Protein AF-A0AAX3G5L1-F1 (afdb_monomer_lite)

Structure (mmCIF, N/CA/C/O backbone):
data_AF-A0AAX3G5L1-F1
#
_entry.id   AF-A0AAX3G5L1-F1
#
loop_
_atom_site.group_PDB
_atom_site.id
_atom_site.type_symbol
_atom_site.label_atom_id
_atom_site.label_alt_id
_atom_site.label_comp_id
_atom_site.label_asym_id
_atom_site.label_entity_id
_atom_site.label_seq_id
_atom_site.pdbx_PDB_ins_code
_atom_site.Cartn_x
_atom_site.Cartn_y
_atom_site.Cartn_z
_atom_site.occupancy
_atom_site.B_iso_or_equiv
_atom_site.auth_seq_id
_atom_site.auth_comp_id
_atom_site.auth_asym_id
_atom_site.auth_atom_id
_atom_site.pdbx_PDB_model_num
ATOM 1 N N . MET A 1 1 ? 13.621 3.218 -23.883 1.00 49.06 1 MET A N 1
ATOM 2 C CA . MET A 1 1 ? 12.270 2.690 -23.629 1.00 49.06 1 MET A CA 1
ATOM 3 C C . MET A 1 1 ? 12.294 2.272 -22.178 1.00 49.06 1 MET A C 1
ATOM 5 O O . MET A 1 1 ? 13.064 1.375 -21.868 1.00 49.06 1 MET A O 1
ATOM 9 N N . SER A 1 2 ? 11.633 3.014 -21.291 1.00 57.78 2 SER A N 1
ATOM 10 C CA . SER A 1 2 ? 11.504 2.569 -19.903 1.00 57.78 2 SER A CA 1
ATOM 11 C C . SER A 1 2 ? 10.438 1.486 -19.907 1.00 57.78 2 SER A C 1
ATOM 13 O O . SER A 1 2 ? 9.279 1.769 -20.205 1.00 57.78 2 SER A O 1
ATOM 15 N N . ASP A 1 3 ? 10.873 0.247 -19.725 1.00 68.62 3 ASP A N 1
ATOM 16 C CA . ASP A 1 3 ? 9.987 -0.886 -19.497 1.00 68.62 3 ASP A CA 1
ATOM 17 C C . ASP A 1 3 ? 9.344 -0.637 -18.127 1.00 68.62 3 ASP A C 1
ATOM 19 O O . ASP A 1 3 ? 10.024 -0.707 -17.108 1.00 68.62 3 ASP A O 1
ATOM 23 N N . ASN A 1 4 ? 8.093 -0.165 -18.107 1.00 73.75 4 ASN A N 1
ATOM 24 C CA . ASN A 1 4 ? 7.383 0.035 -16.844 1.00 73.75 4 ASN A CA 1
ATOM 25 C C . ASN A 1 4 ? 7.131 -1.342 -16.233 1.00 73.75 4 ASN A C 1
ATOM 27 O O . ASN A 1 4 ? 6.648 -2.233 -16.935 1.00 73.75 4 ASN A O 1
ATOM 31 N N . PHE A 1 5 ? 7.407 -1.500 -14.941 1.00 79.69 5 PHE A N 1
ATOM 32 C CA . PHE A 1 5 ? 7.113 -2.723 -14.210 1.00 79.69 5 PHE A CA 1
ATOM 33 C C . PHE A 1 5 ? 5.600 -2.983 -14.241 1.00 79.69 5 PHE A C 1
ATOM 35 O O . PHE A 1 5 ? 4.796 -2.257 -13.650 1.00 79.69 5 PHE A O 1
ATOM 42 N N . GLN A 1 6 ? 5.197 -3.995 -15.010 1.00 82.69 6 GLN A N 1
ATOM 43 C CA . GLN A 1 6 ? 3.802 -4.395 -15.177 1.00 82.69 6 GLN A CA 1
ATOM 44 C C . GLN A 1 6 ? 3.391 -5.266 -13.983 1.00 82.69 6 GLN A C 1
ATOM 46 O O . GLN A 1 6 ? 3.437 -6.492 -14.055 1.00 82.69 6 GLN A O 1
ATOM 51 N N . ALA A 1 7 ? 3.005 -4.623 -12.885 1.00 86.88 7 ALA A N 1
ATOM 52 C CA . ALA A 1 7 ? 2.354 -5.271 -11.752 1.00 86.88 7 ALA A CA 1
ATOM 53 C C . ALA A 1 7 ? 1.022 -4.588 -11.431 1.00 86.88 7 ALA A C 1
ATOM 55 O O . ALA A 1 7 ? 0.805 -3.424 -11.783 1.00 86.88 7 ALA A O 1
ATOM 56 N N . GLU A 1 8 ? 0.143 -5.338 -10.771 1.00 90.94 8 GLU A N 1
ATOM 57 C CA . GLU A 1 8 ? -1.190 -4.905 -10.356 1.00 90.94 8 GLU A CA 1
ATOM 58 C C . GLU A 1 8 ? -1.236 -4.896 -8.829 1.00 90.94 8 GLU A C 1
ATOM 60 O O . GLU A 1 8 ? -0.861 -5.881 -8.186 1.00 90.94 8 GLU A O 1
ATOM 65 N N . CYS A 1 9 ? -1.667 -3.786 -8.230 1.00 90.88 9 CYS A N 1
ATOM 66 C CA . CYS A 1 9 ? -1.868 -3.742 -6.786 1.00 90.88 9 CYS A CA 1
ATOM 67 C C . CYS A 1 9 ? -3.083 -4.618 -6.406 1.00 90.88 9 CYS A C 1
ATOM 69 O O . CYS A 1 9 ? -4.140 -4.489 -7.014 1.00 90.88 9 CYS A O 1
ATOM 71 N N . PRO A 1 10 ? -2.999 -5.500 -5.394 1.00 88.69 10 PRO A N 1
ATOM 72 C CA . PRO A 1 10 ? -4.147 -6.310 -4.973 1.00 88.69 10 PRO A CA 1
ATOM 73 C C . PRO A 1 10 ? -5.188 -5.518 -4.160 1.00 88.69 10 PRO A C 1
ATOM 75 O O . PRO A 1 10 ? -6.300 -5.996 -3.951 1.00 88.69 10 PRO A O 1
ATOM 78 N N . HIS A 1 11 ? -4.834 -4.313 -3.702 1.00 89.19 11 HIS A N 1
ATOM 79 C CA . HIS A 1 11 ? -5.674 -3.458 -2.856 1.00 89.19 11 HIS A CA 1
ATOM 80 C C . HIS A 1 11 ? -6.367 -2.333 -3.627 1.00 89.19 11 HIS A C 1
ATOM 82 O O . HIS A 1 11 ? -7.353 -1.779 -3.144 1.00 89.19 11 HIS A O 1
ATOM 88 N N . CYS A 1 12 ? -5.867 -1.988 -4.815 1.00 87.50 12 CYS A N 1
ATOM 89 C CA . CYS A 1 12 ? -6.487 -1.014 -5.703 1.00 87.50 12 CYS A CA 1
ATOM 90 C C . CYS A 1 12 ? -6.202 -1.361 -7.170 1.00 87.50 12 CYS A C 1
ATOM 92 O O . CYS A 1 12 ? -5.215 -2.012 -7.477 1.00 87.50 12 CYS A O 1
ATOM 94 N N . GLU A 1 13 ? -7.011 -0.873 -8.106 1.00 87.62 13 GLU A N 1
ATOM 95 C CA . GLU A 1 13 ? -6.878 -1.180 -9.543 1.00 87.62 13 GLU A CA 1
ATOM 96 C C . GLU A 1 13 ? -5.712 -0.431 -10.233 1.00 87.62 13 GLU A C 1
ATOM 98 O O . GLU A 1 13 ? -5.761 -0.137 -11.429 1.00 87.62 13 GLU A O 1
ATOM 103 N N . ARG A 1 14 ? -4.659 -0.061 -9.487 1.00 88.25 14 ARG A N 1
ATOM 104 C CA . ARG A 1 14 ? -3.480 0.603 -10.049 1.00 88.25 14 ARG A CA 1
ATOM 105 C C . ARG A 1 14 ? -2.611 -0.411 -10.785 1.00 88.25 14 ARG A C 1
ATOM 107 O O . ARG A 1 14 ? -2.174 -1.411 -10.215 1.00 88.25 14 ARG A O 1
ATOM 114 N N . LEU A 1 15 ? -2.329 -0.079 -12.043 1.00 86.50 15 LEU A N 1
ATOM 115 C CA . LEU A 1 15 ? -1.550 -0.878 -12.979 1.00 86.50 15 LEU A CA 1
ATOM 116 C C . LEU A 1 15 ? -0.353 -0.079 -13.474 1.00 86.50 15 LEU A C 1
ATOM 118 O O . LEU A 1 15 ? -0.497 1.083 -13.860 1.00 86.50 15 LEU A O 1
ATOM 122 N N . GLY A 1 16 ? 0.799 -0.737 -13.532 1.00 84.56 16 GLY A N 1
ATOM 123 C CA . GLY A 1 16 ? 2.025 -0.140 -14.043 1.00 84.56 16 GLY A CA 1
ATOM 124 C C . GLY A 1 16 ? 2.718 0.727 -12.996 1.00 84.56 16 GLY A C 1
ATOM 125 O O . GLY A 1 16 ? 2.204 1.756 -12.555 1.00 84.56 16 GLY A O 1
ATOM 126 N N . PHE A 1 17 ? 3.918 0.299 -12.634 1.00 88.31 17 PHE A N 1
ATOM 127 C CA . PHE A 1 17 ? 4.791 0.970 -11.685 1.00 88.31 17 PHE A CA 1
ATOM 128 C C . PHE A 1 17 ? 6.114 1.301 -12.362 1.00 88.31 17 PHE A C 1
ATOM 130 O O . PHE A 1 17 ? 6.489 0.680 -13.363 1.00 88.31 17 PHE A O 1
ATOM 137 N N . ALA A 1 18 ? 6.814 2.300 -11.833 1.00 88.06 18 ALA A N 1
ATOM 138 C CA . ALA A 1 18 ? 8.147 2.635 -12.321 1.00 88.06 18 ALA A CA 1
ATOM 139 C C . ALA A 1 18 ? 9.116 1.450 -12.147 1.00 88.06 18 ALA A C 1
ATOM 141 O O . ALA A 1 18 ? 9.889 1.142 -13.056 1.00 88.06 18 ALA A O 1
ATOM 142 N N . ASP A 1 19 ? 9.018 0.761 -11.010 1.00 91.38 19 ASP A N 1
ATOM 143 C CA . ASP A 1 19 ? 9.872 -0.349 -10.601 1.00 91.38 19 ASP A CA 1
ATOM 144 C C . ASP A 1 19 ? 9.214 -1.167 -9.468 1.00 91.38 19 ASP A C 1
ATOM 146 O O . ASP A 1 19 ? 8.106 -0.870 -9.009 1.00 91.38 19 ASP A O 1
ATOM 150 N N . GLU A 1 20 ? 9.897 -2.234 -9.053 1.00 91.06 20 GLU A N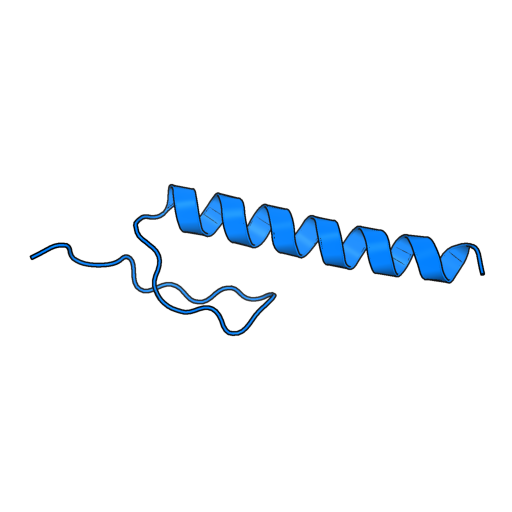 1
ATOM 151 C CA . GLU A 1 20 ? 9.457 -3.130 -7.981 1.00 91.06 20 GLU A CA 1
ATOM 152 C C . GLU A 1 20 ? 9.389 -2.419 -6.613 1.00 91.06 20 GLU A C 1
ATOM 154 O O . GLU A 1 20 ? 8.476 -2.700 -5.836 1.00 91.06 20 GLU A O 1
ATOM 159 N N . ASP A 1 21 ? 10.277 -1.456 -6.329 1.00 92.94 21 ASP A N 1
ATOM 160 C CA . ASP A 1 21 ? 10.277 -0.719 -5.058 1.00 92.94 21 ASP A CA 1
ATOM 161 C C . ASP A 1 21 ? 9.047 0.198 -4.955 1.00 92.94 21 ASP A C 1
ATOM 163 O O . ASP A 1 21 ? 8.388 0.242 -3.911 1.00 92.94 21 ASP A O 1
ATOM 167 N N . GLU A 1 22 ? 8.687 0.892 -6.043 1.00 92.69 22 GLU A N 1
ATOM 168 C CA . GLU A 1 22 ? 7.459 1.695 -6.114 1.00 92.69 22 GLU A CA 1
ATOM 169 C C . GLU A 1 22 ? 6.212 0.821 -5.911 1.00 92.69 22 GLU A C 1
ATOM 171 O O . GLU A 1 22 ? 5.298 1.205 -5.173 1.00 92.69 22 GLU A O 1
ATOM 176 N N . PHE A 1 23 ? 6.189 -0.369 -6.519 1.00 92.69 23 PHE A N 1
ATOM 177 C CA . PHE A 1 23 ? 5.119 -1.345 -6.322 1.00 92.69 23 PHE A CA 1
ATOM 178 C C . PHE A 1 23 ? 5.011 -1.773 -4.853 1.00 92.69 23 PHE A C 1
ATOM 180 O O . PHE A 1 23 ? 3.937 -1.647 -4.261 1.00 92.69 23 PHE A O 1
ATOM 187 N N . PHE A 1 24 ? 6.107 -2.221 -4.232 1.00 92.62 24 PHE A N 1
ATOM 188 C CA . PHE A 1 24 ? 6.091 -2.665 -2.836 1.00 92.62 24 PHE A CA 1
ATOM 189 C C . PHE A 1 24 ? 5.694 -1.551 -1.872 1.00 92.62 24 PHE A C 1
ATOM 191 O O . PHE A 1 24 ? 4.902 -1.788 -0.954 1.00 92.62 24 PHE A O 1
ATOM 198 N N . TYR A 1 25 ? 6.209 -0.337 -2.081 1.00 93.94 25 TYR A N 1
ATOM 199 C CA . TYR A 1 25 ? 5.842 0.821 -1.275 1.00 93.94 25 TYR A CA 1
ATOM 200 C C . TYR A 1 25 ? 4.339 1.096 -1.363 1.00 93.94 25 TYR A C 1
ATOM 202 O O . TYR A 1 25 ? 3.674 1.275 -0.341 1.00 93.94 25 TYR A O 1
ATOM 210 N N . HIS A 1 26 ? 3.791 1.076 -2.579 1.00 94.31 26 HIS A N 1
ATOM 211 C CA . HIS A 1 26 ? 2.377 1.318 -2.809 1.00 94.31 26 HIS A CA 1
ATOM 212 C C . HIS A 1 26 ? 1.483 0.242 -2.173 1.00 94.31 26 HIS A C 1
ATOM 214 O O . HIS A 1 26 ? 0.541 0.592 -1.464 1.00 94.31 26 HIS A O 1
ATOM 220 N N . VAL A 1 27 ? 1.792 -1.046 -2.369 1.00 93.56 27 VAL A N 1
ATOM 221 C CA . VAL A 1 27 ? 1.033 -2.158 -1.766 1.00 93.56 27 VAL A CA 1
ATOM 222 C C . VAL A 1 27 ? 1.044 -2.062 -0.240 1.00 93.56 27 VAL A C 1
ATOM 224 O O . VAL A 1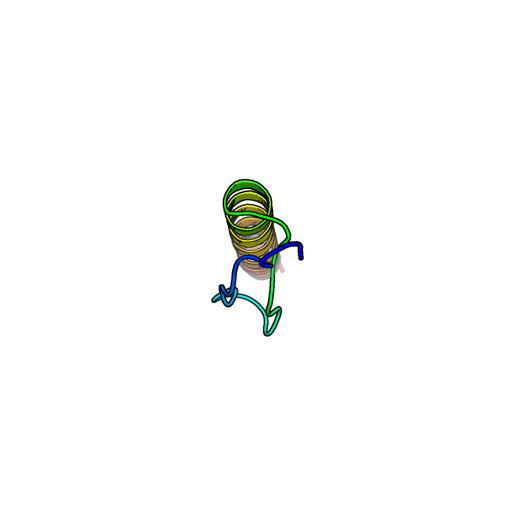 27 ? -0.019 -2.097 0.377 1.00 93.56 27 VAL A O 1
ATOM 227 N N . SER A 1 28 ? 2.219 -1.842 0.358 1.00 93.06 28 SER A N 1
ATOM 228 C CA . SER A 1 28 ? 2.371 -1.740 1.818 1.00 93.06 28 SER A CA 1
ATOM 229 C C . SER A 1 28 ? 1.570 -0.575 2.406 1.00 93.06 28 SER A C 1
ATOM 231 O O . SER A 1 28 ? 0.992 -0.692 3.486 1.00 93.06 28 SER A O 1
ATOM 233 N N . MET A 1 29 ? 1.527 0.561 1.701 1.00 93.31 29 MET A N 1
ATOM 234 C CA . MET A 1 29 ? 0.742 1.722 2.117 1.00 93.31 29 MET A CA 1
ATOM 235 C C . MET A 1 29 ? -0.762 1.431 2.040 1.00 93.31 29 MET A C 1
ATOM 237 O O . MET A 1 29 ? -1.470 1.675 3.014 1.00 93.31 29 MET A O 1
ATOM 241 N N . CYS A 1 30 ? -1.238 0.844 0.938 1.00 92.56 30 CYS A N 1
ATOM 242 C CA . CYS A 1 30 ? -2.647 0.482 0.791 1.00 92.56 30 CYS A CA 1
ATOM 243 C C . CYS A 1 30 ? -3.107 -0.558 1.829 1.00 92.56 30 CYS A C 1
ATOM 245 O O . CYS A 1 30 ? -4.217 -0.444 2.350 1.00 92.56 30 CYS A O 1
ATOM 247 N N . GLU A 1 31 ? -2.274 -1.550 2.165 1.00 91.00 31 GLU A N 1
ATOM 248 C CA . GLU A 1 31 ? -2.563 -2.500 3.253 1.00 91.00 31 GLU A CA 1
ATOM 249 C C . GLU A 1 31 ? -2.703 -1.805 4.607 1.00 91.00 31 GLU A C 1
ATOM 251 O O . GLU A 1 31 ? -3.541 -2.186 5.427 1.00 91.00 31 GLU A O 1
ATOM 256 N N . TRP A 1 32 ? -1.868 -0.802 4.869 1.00 90.12 32 TRP A N 1
ATOM 257 C CA . TRP A 1 32 ? -1.921 -0.054 6.117 1.00 90.12 32 TRP A CA 1
ATOM 258 C C . TRP A 1 32 ? -3.181 0.815 6.209 1.00 90.12 32 TRP A C 1
ATOM 260 O O . TRP A 1 32 ? -3.830 0.824 7.255 1.00 90.12 32 TRP A O 1
ATOM 270 N N . GLU A 1 33 ? -3.569 1.488 5.122 1.00 88.19 33 GLU A N 1
ATOM 271 C CA . GLU A 1 33 ? -4.789 2.306 5.069 1.00 88.19 33 GLU A CA 1
ATOM 272 C C . GLU A 1 33 ? -6.051 1.458 5.316 1.00 88.19 33 GLU A C 1
ATOM 274 O O . GLU A 1 33 ? -6.854 1.803 6.183 1.00 88.19 33 GLU A O 1
ATOM 279 N N . GLN A 1 34 ? -6.178 0.292 4.666 1.00 84.38 34 GLN A N 1
ATOM 280 C CA . GLN A 1 34 ? -7.314 -0.618 4.896 1.00 84.38 34 GLN A CA 1
ATOM 281 C C . GLN A 1 34 ? -7.374 -1.152 6.336 1.00 84.38 34 GLN A C 1
ATOM 283 O O . GLN A 1 34 ? -8.456 -1.320 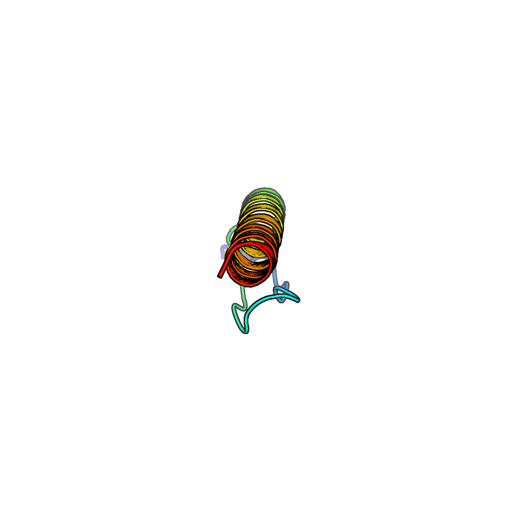6.910 1.00 84.38 34 GLN A O 1
ATOM 288 N N . GLN A 1 35 ? -6.214 -1.419 6.946 1.00 85.25 35 GLN A N 1
ATOM 289 C CA . GLN A 1 35 ? -6.149 -1.822 8.351 1.00 85.25 35 GLN A CA 1
ATOM 290 C C . GLN A 1 35 ? -6.547 -0.681 9.292 1.00 85.25 35 GLN A C 1
ATOM 292 O O . GLN A 1 35 ? -7.225 -0.933 10.286 1.00 85.25 35 GLN A O 1
ATOM 297 N N . GLN A 1 36 ? -6.176 0.567 8.9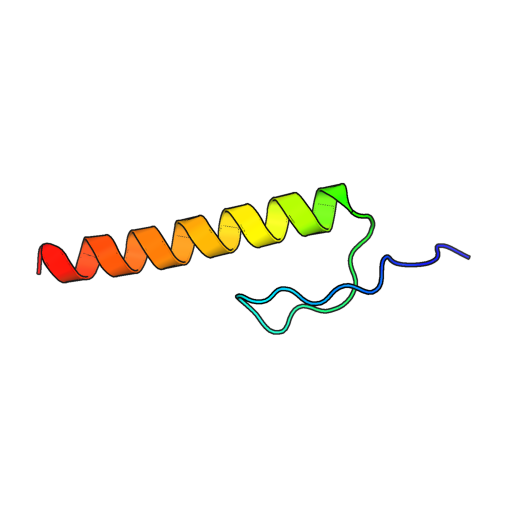92 1.00 78.88 36 GLN A N 1
ATOM 298 C CA . GLN A 1 36 ? -6.607 1.720 9.785 1.00 78.88 36 GLN A CA 1
ATOM 299 C C . GLN A 1 36 ? -8.123 1.927 9.734 1.00 78.88 36 GLN A C 1
ATOM 301 O O . GLN A 1 36 ? -8.721 2.172 10.780 1.00 78.88 36 GLN A O 1
ATOM 306 N N . GLU A 1 37 ? -8.749 1.790 8.563 1.00 76.12 37 GLU A N 1
ATOM 307 C CA . GLU A 1 37 ? -10.211 1.873 8.439 1.00 76.12 37 GLU A CA 1
ATOM 308 C C . GLU A 1 37 ? -10.908 0.764 9.239 1.00 76.12 37 GLU A C 1
ATOM 310 O O . GLU A 1 37 ? -11.859 1.032 9.971 1.00 76.12 37 GLU A O 1
ATOM 315 N N . SER A 1 38 ? -10.375 -0.461 9.189 1.00 69.44 38 SER A N 1
ATOM 316 C CA . SER A 1 38 ? -10.909 -1.594 9.961 1.00 69.44 38 SER A CA 1
ATOM 317 C C . SER A 1 38 ? -10.810 -1.374 11.476 1.00 69.44 38 SER A C 1
ATOM 319 O O . SER A 1 38 ? -11.706 -1.758 12.221 1.00 69.44 38 SER A O 1
ATOM 321 N N . LEU A 1 39 ? -9.738 -0.727 11.944 1.00 69.19 39 LEU A N 1
ATOM 322 C CA . LEU A 1 39 ? -9.568 -0.372 13.358 1.00 69.19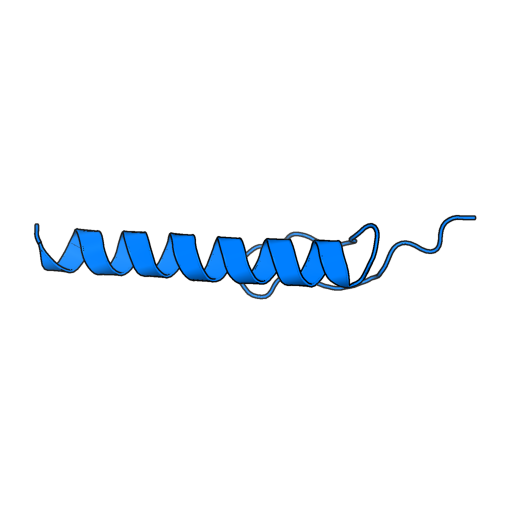 39 LEU A CA 1
ATOM 323 C C . LEU A 1 39 ? -10.478 0.786 13.788 1.00 69.19 39 LEU A C 1
ATOM 325 O O . LEU A 1 39 ? -10.834 0.882 14.961 1.00 69.19 39 LEU A O 1
ATOM 329 N N . GLN A 1 40 ? -10.847 1.675 12.863 1.00 63.00 40 GLN A N 1
ATOM 330 C CA . GLN A 1 40 ? -11.725 2.804 13.155 1.00 63.00 40 GLN A CA 1
ATOM 331 C C . GLN A 1 40 ? -13.175 2.340 13.388 1.00 63.00 40 GLN A C 1
ATOM 333 O O . GLN A 1 40 ? -13.835 2.872 14.280 1.00 63.00 40 GLN A O 1
ATOM 338 N N . ASP A 1 41 ? -13.626 1.295 12.685 1.00 58.56 41 ASP A N 1
ATOM 339 C CA . ASP A 1 41 ? -14.957 0.687 12.857 1.00 58.56 41 ASP A CA 1
ATOM 340 C C . ASP A 1 41 ? -15.116 -0.050 14.208 1.00 58.56 41 ASP A C 1
ATOM 342 O O . ASP A 1 41 ? -16.190 -0.033 14.801 1.00 58.56 41 ASP A O 1
ATOM 346 N N . GLU A 1 42 ? -14.037 -0.604 14.782 1.00 55.78 42 GLU A N 1
ATOM 347 C CA . GLU A 1 42 ? -14.073 -1.301 16.088 1.00 55.78 42 GLU A CA 1
ATOM 348 C C . GLU A 1 42 ? -14.251 -0.347 17.294 1.00 55.78 42 GLU A C 1
ATOM 350 O O . GLU A 1 42 ? -14.483 -0.785 18.422 1.00 55.78 42 GLU A O 1
ATOM 355 N N . THR A 1 43 ? -14.152 0.968 17.072 1.00 52.84 43 THR A N 1
ATOM 356 C CA . THR A 1 43 ? -14.261 1.997 18.125 1.00 52.84 43 THR A CA 1
ATOM 357 C C . THR A 1 43 ? -15.465 2.937 17.979 1.00 52.84 43 THR A C 1
ATOM 359 O O . THR A 1 43 ? -15.557 3.904 18.742 1.00 52.84 43 THR A O 1
ATOM 362 N N . ALA A 1 44 ? -16.376 2.662 17.036 1.00 51.62 44 ALA A N 1
ATOM 363 C CA . ALA A 1 44 ? -17.581 3.458 16.768 1.00 51.62 44 ALA A CA 1
ATOM 364 C C . ALA A 1 44 ? -18.799 3.064 17.628 1.00 51.62 44 ALA A C 1
ATOM 366 O O . ALA A 1 44 ? -19.008 1.858 17.891 1.00 51.62 44 ALA A O 1
#

Foldseek 3Di:
DQPFPADAQPQDRDGTHSDPVRNVVVNVVSVVVVVVVVVVVVVD

Sequence (44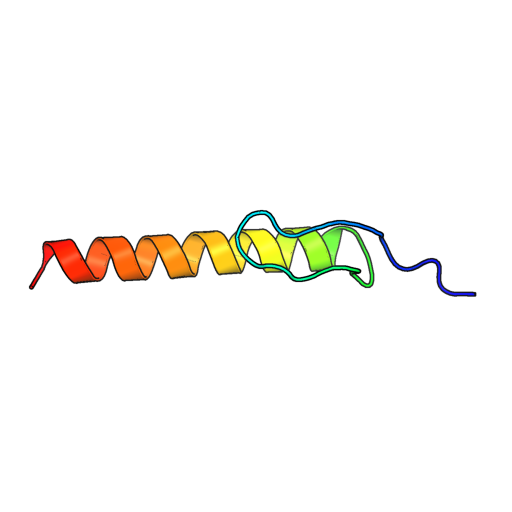 aa):
MSDNFQAECPHCERLGFADEDEFFYHVSMCEWEQQQESLQDETA

Radius of gyration: 13.54 Å; chains: 1; bounding box: 30×10×42 Å

Organism: NCBI:txid587753

pLDDT: mean 81.76, std 13.28, range [49.06, 94.31]

Secondary structure (DSSP, 8-state):
----EEEE-SSS--EEESSHHHHHHHHHHHHHHHHHHHHHHTT-